Protein AF-A0A8T4DBS6-F1 (afdb_monomer)

pLDDT: mean 82.9, std 17.19, range [38.88, 98.56]

Nearest PDB structures (foldseek):
  3a5z-assembly1_B  TM=2.915E-01  e=6.733E+00  Escherichia coli
  6enu-assembly1_w  TM=1.480E-01  e=1.086E+00  Escherichia coli
  5j3b-assembly2_B  TM=2.077E-01  e=5.189E+00  Acinetobacter baumannii

Solvent-accessible surface area (backbone atoms only — not comparable to full-atom values): 8843 Å² total; per-residue (Å²): 100,42,94,83,48,28,42,74,49,70,45,66,45,56,91,84,80,40,37,25,36,32,36,37,30,24,40,78,85,68,48,77,75,37,67,89,38,76,76,56,84,67,92,38,43,27,38,80,63,45,78,49,61,52,98,83,50,25,36,42,38,36,28,38,31,34,77,84,79,51,84,42,84,46,78,52,73,50,53,93,52,72,72,77,73,87,56,78,65,48,86,40,80,49,66,38,61,91,79,71,54,87,72,36,66,35,39,39,42,28,78,77,37,47,34,92,79,60,78,74,93,74,69,60,67,79,46,74,46,60,56,70,70,96,75,78,82,83,79,82,83,88,132

Secondary structure (DSSP, 8-state):
--TT--EEEEEEE-TTSS-EEEEEEE-TTS-EEEEEEE----SS-EEEEEEEE-TT--EEEEEEE-TTSS-EEEEEEE-SS-S---PPPBP--EEE-SSPPTTPEEEEE-TT-B-SSS--S-PPP-EEEESSS-----PPPP-

Mean predicted aligned error: 14.18 Å

Radius of gyration: 26.61 Å; Cα contacts (8 Å, |Δi|>4): 264; chains: 1; bounding box: 38×33×75 Å

Sequence (143 aa):
MDSTNNVHITWEDYRDGNAEIYYTKLDSNGTTLVDDTRLTTDSADSSYPAIAVDNTNCIHITWEDLRDGNEEIYYKNNCGGAPPENQPPIVDFTYSPLQPILAETVTFNATASYDPDGNITGALAMETVPTQQNQRLHILTFQ

Structure (mmCIF, N/CA/C/O backbone):
data_AF-A0A8T4DBS6-F1
#
_entry.id   AF-A0A8T4DBS6-F1
#
loop_
_atom_site.group_PDB
_atom_site.id
_atom_site.type_symbol
_atom_site.label_atom_id
_atom_site.label_alt_id
_atom_site.label_comp_id
_atom_site.label_asym_id
_atom_site.label_entity_id
_atom_site.label_seq_id
_atom_site.pdbx_PDB_ins_code
_atom_site.Cartn_x
_atom_site.Cartn_y
_atom_site.Cartn_z
_atom_site.occupancy
_atom_site.B_iso_or_equiv
_atom_site.auth_seq_id
_atom_site.auth_comp_id
_atom_site.auth_asym_id
_atom_site.auth_atom_id
_atom_site.pdbx_PDB_model_num
ATOM 1 N N . MET A 1 1 ? -4.124 11.221 6.968 1.00 86.56 1 MET A N 1
ATOM 2 C CA . MET A 1 1 ? -5.422 11.442 6.295 1.00 86.56 1 MET A CA 1
ATOM 3 C C . MET A 1 1 ? -5.156 11.692 4.825 1.00 86.56 1 MET A C 1
ATOM 5 O O . MET A 1 1 ? -4.091 12.223 4.528 1.00 86.56 1 MET A O 1
ATOM 9 N N . ASP A 1 2 ? -6.073 11.297 3.942 1.00 89.75 2 ASP A N 1
ATOM 10 C CA . ASP A 1 2 ? -5.991 11.607 2.505 1.00 89.75 2 ASP A CA 1
ATOM 11 C C . ASP A 1 2 ? -6.534 13.018 2.185 1.00 89.75 2 ASP A C 1
ATOM 13 O O . ASP A 1 2 ? -7.043 13.718 3.065 1.00 89.75 2 ASP A O 1
ATOM 17 N N . SER A 1 3 ? -6.422 13.459 0.927 1.00 90.44 3 SER A N 1
ATOM 18 C CA . SER A 1 3 ? -6.896 14.785 0.474 1.00 90.44 3 SER A CA 1
ATOM 19 C C . SER A 1 3 ? -8.413 14.986 0.576 1.00 90.44 3 SER A C 1
ATOM 21 O O . SER A 1 3 ? -8.890 16.117 0.491 1.00 90.44 3 SER A O 1
ATOM 23 N N . THR A 1 4 ? -9.173 13.911 0.790 1.00 90.12 4 THR A N 1
ATOM 24 C CA . THR A 1 4 ? -10.623 13.937 1.025 1.00 90.12 4 THR A CA 1
ATOM 25 C C . THR A 1 4 ? -10.982 13.849 2.512 1.00 90.12 4 THR A C 1
ATOM 27 O O . THR A 1 4 ? -12.147 13.661 2.847 1.00 90.12 4 THR A O 1
ATOM 30 N N . ASN A 1 5 ? -10.003 14.034 3.407 1.00 92.38 5 ASN A N 1
ATOM 31 C CA . ASN A 1 5 ? -10.137 13.929 4.865 1.00 92.38 5 ASN A CA 1
ATOM 32 C C . ASN A 1 5 ? -10.565 12.545 5.366 1.00 92.38 5 ASN A C 1
ATOM 34 O O . ASN A 1 5 ? -11.121 12.431 6.460 1.00 92.38 5 ASN A O 1
ATOM 38 N N . ASN A 1 6 ? -10.274 11.484 4.614 1.00 94.06 6 ASN A N 1
ATOM 39 C CA . ASN A 1 6 ? -10.465 10.140 5.135 1.00 94.06 6 ASN A CA 1
ATOM 40 C C . ASN A 1 6 ? -9.303 9.758 6.054 1.00 94.06 6 ASN A C 1
ATOM 42 O O . ASN A 1 6 ? -8.132 10.089 5.816 1.00 94.06 6 ASN A O 1
ATOM 46 N N . VAL A 1 7 ? -9.629 9.016 7.103 1.00 96.44 7 VAL A N 1
ATOM 47 C CA . VAL A 1 7 ? -8.680 8.464 8.064 1.00 96.44 7 VAL A CA 1
ATOM 48 C C . VAL A 1 7 ? -8.304 7.057 7.621 1.00 96.44 7 VAL A C 1
ATOM 50 O O . VAL A 1 7 ? -9.161 6.237 7.310 1.00 96.44 7 VAL A O 1
ATOM 53 N N . HIS A 1 8 ? -7.004 6.787 7.589 1.00 96.44 8 HIS A N 1
ATOM 54 C CA . HIS A 1 8 ? -6.440 5.486 7.255 1.00 96.44 8 HIS A CA 1
ATOM 55 C C . HIS A 1 8 ? -5.830 4.926 8.526 1.00 96.44 8 HIS A C 1
ATOM 57 O O . HIS A 1 8 ? -5.038 5.617 9.171 1.00 96.44 8 HIS A O 1
ATOM 63 N N . ILE A 1 9 ? -6.220 3.711 8.888 1.00 97.81 9 ILE A N 1
ATOM 64 C CA . ILE A 1 9 ? -5.794 3.080 10.130 1.00 97.81 9 ILE A CA 1
ATOM 65 C C . ILE A 1 9 ? -5.211 1.726 9.771 1.00 97.81 9 ILE A C 1
ATOM 67 O O . ILE A 1 9 ? -5.810 0.979 9.000 1.00 97.81 9 ILE A O 1
ATOM 71 N N . THR A 1 10 ? -4.046 1.436 10.335 1.00 98.44 10 THR A N 1
ATOM 72 C CA . THR A 1 10 ? -3.404 0.129 10.273 1.00 98.44 10 THR A CA 1
ATOM 73 C C . THR A 1 10 ? -3.121 -0.328 11.696 1.00 98.44 10 THR A C 1
ATOM 75 O O . THR A 1 10 ? -2.787 0.502 12.546 1.00 98.44 10 THR A O 1
ATOM 78 N N . TRP A 1 11 ? -3.289 -1.615 11.973 1.00 98.50 11 TRP A N 1
ATOM 79 C CA . TRP A 1 11 ? -2.998 -2.182 13.288 1.00 98.50 11 TRP A CA 1
ATOM 80 C C . TRP A 1 11 ? -2.536 -3.628 13.173 1.00 98.50 11 TRP A C 1
ATOM 82 O O . TRP A 1 11 ? -2.713 -4.265 12.138 1.00 98.50 11 TRP A O 1
ATOM 92 N N . GLU A 1 12 ? -1.927 -4.105 14.249 1.00 98.00 12 GLU A N 1
ATOM 93 C CA . GLU A 1 12 ? -1.577 -5.503 14.466 1.00 98.00 12 GLU A CA 1
ATOM 94 C C . GLU A 1 12 ? -2.685 -6.168 15.290 1.00 98.00 12 GLU A C 1
ATOM 96 O O . GLU A 1 12 ? -3.170 -5.585 16.267 1.00 98.00 12 GLU A O 1
ATOM 101 N N . ASP A 1 13 ? -3.101 -7.371 14.900 1.00 98.06 13 ASP A N 1
ATOM 102 C CA . ASP A 1 13 ? -4.103 -8.153 15.628 1.00 98.06 13 ASP A CA 1
ATOM 103 C C . ASP A 1 13 ? -3.785 -9.654 15.583 1.00 98.06 13 ASP A C 1
ATOM 105 O O . ASP A 1 13 ? -3.312 -10.163 14.571 1.00 98.06 13 ASP A O 1
ATOM 109 N N . TYR A 1 14 ? -4.097 -10.364 16.670 1.00 97.69 14 TYR A N 1
ATOM 110 C CA . TYR A 1 14 ? -3.829 -11.796 16.867 1.00 97.69 14 TYR A CA 1
ATOM 111 C C . TYR A 1 14 ? -5.070 -12.677 16.663 1.00 97.69 14 TYR A C 1
ATOM 113 O O . TYR A 1 14 ? -5.055 -13.874 16.968 1.00 97.69 14 TYR A O 1
ATOM 121 N N . ARG A 1 15 ? -6.180 -12.101 16.186 1.00 96.56 15 ARG A N 1
ATOM 122 C CA . ARG A 1 15 ? -7.476 -12.793 16.072 1.00 96.56 15 ARG A CA 1
ATOM 123 C C . ARG A 1 15 ? -7.472 -14.050 15.191 1.00 96.56 15 ARG A C 1
ATOM 125 O O . ARG A 1 15 ? -8.360 -14.881 15.359 1.00 96.56 15 ARG A O 1
ATOM 132 N N . ASP A 1 16 ? -6.474 -14.209 14.321 1.00 94.25 16 ASP A N 1
ATOM 133 C CA . ASP A 1 16 ? -6.372 -15.316 13.362 1.00 94.25 16 ASP A CA 1
ATOM 134 C C . ASP A 1 16 ? -5.247 -16.324 13.674 1.00 94.25 16 ASP A C 1
ATOM 136 O O . ASP A 1 16 ? -4.915 -17.165 12.839 1.00 94.25 16 ASP A O 1
ATOM 140 N N . GLY A 1 17 ? -4.698 -16.293 14.893 1.00 95.06 17 GLY A N 1
ATOM 141 C CA . GLY A 1 17 ? -3.756 -17.301 15.401 1.00 95.06 17 GLY A CA 1
ATOM 142 C C . GLY A 1 17 ? -2.287 -16.872 15.435 1.00 95.06 17 GLY A C 1
ATOM 143 O O . GLY A 1 17 ? -1.522 -17.455 16.201 1.00 95.06 17 GLY A O 1
ATOM 144 N N . ASN A 1 18 ? -1.921 -15.839 14.684 1.00 96.88 18 ASN A N 1
ATOM 145 C CA . ASN A 1 18 ? -0.624 -15.156 14.680 1.00 96.88 18 ASN A CA 1
ATOM 146 C C . ASN A 1 18 ? -0.845 -13.640 14.519 1.00 96.88 18 ASN A C 1
ATOM 148 O O . ASN A 1 18 ? -1.968 -13.213 14.222 1.00 96.88 18 ASN A O 1
ATOM 152 N N . ALA A 1 19 ? 0.195 -12.839 14.765 1.00 97.88 19 ALA A N 1
ATOM 153 C CA . ALA A 1 19 ? 0.137 -11.393 14.574 1.00 97.88 19 ALA A CA 1
ATOM 154 C C . ALA A 1 19 ? 0.012 -11.074 13.083 1.00 97.88 19 ALA A C 1
ATOM 156 O O . ALA A 1 19 ? 0.817 -11.538 12.278 1.00 97.88 19 ALA A O 1
ATOM 157 N N . GLU A 1 20 ? -0.993 -10.291 12.708 1.00 98.38 20 GLU A N 1
ATOM 158 C CA . GLU A 1 20 ? -1.237 -9.924 11.316 1.00 98.38 20 GLU A CA 1
ATOM 159 C C . GLU A 1 20 ? -1.574 -8.444 11.192 1.00 98.38 20 GLU A C 1
ATOM 161 O O . GLU A 1 20 ? -2.135 -7.840 12.111 1.00 98.38 20 GLU A O 1
ATOM 166 N N . ILE A 1 21 ? -1.267 -7.859 10.033 1.00 98.44 21 ILE A N 1
ATOM 167 C CA . ILE A 1 21 ? -1.560 -6.458 9.751 1.00 98.44 21 ILE A CA 1
ATOM 168 C C . ILE A 1 21 ? -2.963 -6.330 9.183 1.00 98.44 21 ILE A C 1
ATOM 170 O O . ILE A 1 21 ? -3.319 -6.959 8.185 1.00 98.44 21 ILE A O 1
ATOM 174 N N . TYR A 1 22 ? -3.743 -5.445 9.781 1.00 98.38 22 TYR A N 1
ATOM 175 C CA . TYR A 1 22 ? -5.093 -5.106 9.366 1.00 98.38 22 TYR A CA 1
ATOM 176 C C . TYR A 1 22 ? -5.205 -3.635 8.999 1.00 98.38 22 TYR A C 1
ATOM 178 O O . TYR A 1 22 ? -4.398 -2.802 9.417 1.00 98.38 22 TYR A O 1
ATOM 186 N N . TYR A 1 23 ? -6.233 -3.327 8.214 1.00 98.12 23 TYR A N 1
ATOM 187 C CA . TYR A 1 23 ? -6.514 -2.002 7.695 1.00 98.12 23 TYR A CA 1
ATOM 188 C C . TYR A 1 23 ? -8.010 -1.687 7.693 1.00 98.12 23 TYR A C 1
ATOM 190 O O . TYR A 1 23 ? -8.847 -2.544 7.424 1.00 98.12 23 TYR A O 1
ATOM 198 N N . THR A 1 24 ? -8.333 -0.418 7.940 1.00 97.38 24 THR A N 1
ATOM 199 C CA . THR A 1 24 ? -9.661 0.163 7.730 1.00 97.38 24 THR A CA 1
ATOM 200 C C . THR A 1 24 ? -9.515 1.600 7.241 1.00 97.38 24 THR A C 1
ATOM 202 O O . THR A 1 24 ? -8.491 2.267 7.448 1.00 97.38 24 THR A O 1
ATOM 205 N N . LYS A 1 25 ? -10.567 2.088 6.589 1.00 96.19 25 LYS A N 1
ATOM 206 C CA . LYS A 1 25 ? -10.686 3.472 6.146 1.00 96.19 25 LYS A CA 1
ATOM 207 C C . LYS A 1 25 ? -11.965 4.054 6.708 1.00 96.19 25 LYS A C 1
ATOM 209 O O . LYS A 1 25 ? -13.019 3.447 6.541 1.00 96.19 25 LYS A O 1
ATOM 214 N N . LEU A 1 26 ? -11.880 5.234 7.306 1.00 97.00 26 LEU A N 1
ATOM 215 C CA . LEU A 1 26 ? -13.034 5.984 7.795 1.00 97.00 26 LEU A CA 1
ATOM 216 C C . LEU A 1 26 ? -13.149 7.316 7.052 1.00 97.00 26 LEU A C 1
ATOM 218 O O . LEU A 1 26 ? -12.134 7.879 6.642 1.00 97.00 26 LEU A O 1
ATOM 222 N N . ASP A 1 27 ? -14.360 7.840 6.903 1.00 94.19 27 ASP A N 1
ATOM 223 C CA . ASP A 1 27 ? -14.571 9.224 6.476 1.00 94.19 27 ASP A CA 1
ATOM 224 C C . ASP A 1 27 ? -14.269 10.218 7.616 1.00 94.19 27 ASP A C 1
ATOM 226 O O . ASP A 1 27 ? -13.945 9.841 8.748 1.00 94.19 27 ASP A O 1
ATOM 230 N N . SER A 1 28 ? -14.411 11.515 7.339 1.00 94.56 28 SER A N 1
ATOM 231 C CA . SER A 1 28 ? -14.189 12.576 8.330 1.00 94.56 28 SER A CA 1
ATOM 232 C C . SER A 1 28 ? -15.170 12.564 9.512 1.00 94.56 28 SER A C 1
ATOM 234 O O . SER A 1 28 ? -14.927 13.240 10.509 1.00 94.56 28 SER A O 1
ATOM 236 N N . ASN A 1 29 ? -16.287 11.843 9.402 1.00 96.19 29 ASN A N 1
ATOM 237 C CA . ASN A 1 29 ? -17.289 11.683 10.457 1.00 96.19 29 ASN A CA 1
ATOM 238 C C . ASN A 1 29 ? -17.087 10.386 11.259 1.00 96.19 29 ASN A C 1
ATOM 240 O O . ASN A 1 29 ? -17.851 10.124 12.188 1.00 96.19 29 ASN A O 1
ATOM 244 N N . GLY A 1 30 ? -16.076 9.580 10.918 1.00 93.44 30 GLY A N 1
ATOM 245 C CA . GLY A 1 30 ? -15.836 8.272 11.521 1.00 93.44 30 GLY A CA 1
ATOM 246 C C . GLY A 1 30 ? -16.687 7.145 10.930 1.00 93.44 30 GLY A C 1
ATOM 247 O O . GLY A 1 30 ? -16.715 6.057 11.499 1.00 93.44 30 GLY A O 1
ATOM 248 N N . THR A 1 31 ? -17.376 7.371 9.809 1.00 96.06 31 THR A N 1
ATOM 249 C CA . THR A 1 31 ? -18.104 6.320 9.086 1.00 96.06 31 THR A CA 1
ATOM 250 C C . THR A 1 31 ? -17.116 5.396 8.394 1.00 96.06 31 THR A C 1
ATOM 252 O O . THR A 1 31 ? -16.233 5.864 7.676 1.00 96.06 31 THR A O 1
ATOM 255 N N . THR A 1 32 ? -17.287 4.086 8.544 1.00 95.06 32 THR A N 1
ATOM 256 C CA . THR A 1 32 ? -16.469 3.094 7.840 1.00 95.06 32 THR A CA 1
ATOM 257 C C . THR A 1 32 ? -16.688 3.156 6.326 1.00 95.06 32 THR A C 1
ATOM 259 O O . THR A 1 32 ? -17.810 3.028 5.845 1.00 95.06 32 THR A O 1
ATOM 262 N N . LEU A 1 33 ? -15.598 3.353 5.582 1.00 91.88 33 LEU A N 1
ATOM 263 C CA . LEU A 1 33 ? -15.525 3.343 4.116 1.00 91.88 33 LEU A CA 1
ATOM 264 C C . LEU A 1 33 ? -14.892 2.060 3.570 1.00 91.88 33 LEU A C 1
ATOM 266 O O . LEU A 1 33 ? -15.221 1.629 2.468 1.00 91.88 33 LEU A O 1
ATOM 270 N N . VAL A 1 34 ? -13.954 1.484 4.320 1.00 92.94 34 VAL A N 1
ATOM 271 C CA . VAL A 1 34 ? -13.368 0.166 4.057 1.00 92.94 34 VAL A CA 1
ATOM 272 C C . VAL A 1 34 ? -13.480 -0.615 5.347 1.00 92.94 34 VAL A C 1
ATOM 274 O O . VAL A 1 34 ? -12.941 -0.178 6.365 1.00 92.94 34 VAL A O 1
ATOM 277 N N . ASP A 1 35 ? -14.189 -1.737 5.297 1.00 94.94 35 ASP A N 1
ATOM 278 C CA . ASP A 1 35 ? -14.327 -2.628 6.441 1.00 94.94 35 ASP A CA 1
ATOM 279 C C . ASP A 1 35 ? -12.965 -3.132 6.921 1.00 94.94 35 ASP A C 1
ATOM 281 O O . ASP A 1 35 ? -11.956 -3.064 6.216 1.00 94.94 35 ASP A O 1
ATOM 285 N N . ASP A 1 36 ? -12.954 -3.641 8.146 1.00 95.81 36 ASP A N 1
ATOM 286 C CA . ASP A 1 36 ? -11.819 -4.351 8.718 1.00 95.81 36 ASP A CA 1
ATOM 287 C C . ASP A 1 36 ? -11.289 -5.406 7.728 1.00 95.81 36 ASP A C 1
ATOM 289 O O . ASP A 1 36 ? -11.974 -6.376 7.394 1.00 95.81 36 ASP A O 1
ATOM 293 N N . THR A 1 37 ? -10.089 -5.155 7.201 1.00 95.69 37 THR A N 1
ATOM 294 C CA . THR A 1 37 ? -9.474 -5.942 6.135 1.00 95.69 37 THR A CA 1
ATOM 295 C C . THR A 1 37 ? -8.091 -6.401 6.566 1.00 95.69 37 THR A C 1
ATOM 297 O O . THR A 1 37 ? -7.196 -5.583 6.782 1.00 95.69 37 THR A O 1
ATOM 300 N N . ARG A 1 38 ? -7.884 -7.718 6.614 1.00 96.62 38 ARG A N 1
ATOM 301 C CA . ARG A 1 38 ? -6.565 -8.329 6.814 1.00 96.62 38 ARG A CA 1
ATOM 302 C C . ARG A 1 38 ? -5.679 -8.109 5.579 1.00 96.62 38 ARG A C 1
ATOM 304 O O . ARG A 1 38 ? -6.092 -8.399 4.455 1.00 96.62 38 ARG A O 1
ATOM 311 N N . LEU A 1 39 ? -4.469 -7.581 5.766 1.00 96.31 39 LEU A N 1
ATOM 312 C CA . LEU A 1 39 ? -3.520 -7.256 4.693 1.00 96.31 39 LEU A CA 1
ATOM 313 C C . LEU A 1 39 ? -2.462 -8.335 4.441 1.00 96.31 39 LEU A C 1
ATOM 315 O O . LEU A 1 39 ? -1.974 -8.414 3.306 1.00 96.31 39 LEU A O 1
ATOM 319 N N . THR A 1 40 ? -2.126 -9.115 5.466 1.00 96.69 40 THR A N 1
ATOM 320 C CA . THR A 1 40 ? -1.087 -10.158 5.489 1.00 96.69 40 THR A CA 1
ATOM 321 C C . THR A 1 40 ? -1.701 -11.497 5.911 1.00 96.69 40 THR A C 1
ATOM 323 O O . THR A 1 40 ? -2.704 -11.517 6.616 1.00 96.69 40 THR A O 1
ATOM 326 N N . THR A 1 41 ? -1.188 -12.623 5.414 1.00 95.81 41 THR A N 1
ATOM 327 C CA . THR A 1 41 ? -1.774 -13.959 5.664 1.00 95.81 41 THR A CA 1
ATOM 328 C C . THR A 1 41 ? -0.710 -15.047 5.808 1.00 95.81 41 THR A C 1
ATOM 330 O O . THR A 1 41 ? -0.947 -16.192 5.414 1.00 95.81 41 THR A O 1
ATOM 333 N N . ASP A 1 42 ? 0.494 -14.676 6.239 1.00 95.50 42 ASP A N 1
ATOM 334 C CA . ASP A 1 42 ? 1.575 -15.649 6.394 1.00 95.50 42 ASP A CA 1
ATOM 335 C C . ASP A 1 42 ? 1.370 -16.475 7.677 1.00 95.50 42 ASP A C 1
ATOM 337 O O . ASP A 1 42 ? 0.542 -16.154 8.519 1.00 95.50 42 ASP A O 1
ATOM 341 N N . SER A 1 43 ? 2.088 -17.583 7.822 1.00 95.06 43 SER A N 1
ATOM 342 C CA . SER A 1 43 ? 2.120 -18.328 9.085 1.00 95.06 43 SER A CA 1
ATOM 343 C C . SER A 1 43 ? 3.016 -17.682 10.148 1.00 95.06 43 SER A C 1
ATOM 345 O O . SER A 1 43 ? 2.868 -17.996 11.329 1.00 95.06 43 SER A O 1
ATOM 347 N N . ALA A 1 44 ? 3.962 -16.835 9.735 1.00 95.94 44 ALA A N 1
ATOM 348 C CA . ALA A 1 44 ? 4.810 -16.049 10.621 1.00 95.94 44 ALA A CA 1
ATOM 349 C C . ALA A 1 44 ? 4.128 -14.742 11.055 1.00 95.94 44 ALA A C 1
ATOM 351 O O . ALA A 1 44 ? 3.189 -14.270 10.417 1.00 95.94 44 ALA A O 1
ATOM 352 N N . ASP A 1 45 ? 4.609 -14.152 12.148 1.00 97.44 45 ASP A N 1
ATOM 353 C CA . ASP A 1 45 ? 4.084 -12.886 12.658 1.00 97.44 45 ASP A CA 1
ATOM 354 C C . ASP A 1 45 ? 4.424 -11.716 11.716 1.00 97.44 45 ASP A C 1
ATOM 356 O O . ASP A 1 45 ? 5.548 -11.595 11.224 1.00 97.44 45 ASP A O 1
ATOM 360 N N . SER A 1 46 ? 3.436 -10.846 11.500 1.00 98.31 46 SER A N 1
ATOM 361 C CA . SER A 1 46 ? 3.568 -9.526 10.883 1.00 98.31 46 SER A CA 1
ATOM 362 C C . SER A 1 46 ? 3.204 -8.455 11.918 1.00 98.31 46 SER A C 1
ATOM 364 O O . SER A 1 46 ? 2.084 -8.449 12.432 1.00 98.31 46 SER A O 1
ATOM 366 N N . SER A 1 47 ? 4.127 -7.547 12.229 1.00 97.81 47 SER A N 1
ATOM 367 C CA . SER A 1 47 ? 4.041 -6.639 13.379 1.00 97.81 47 SER A CA 1
ATOM 368 C C . SER A 1 47 ? 4.513 -5.214 13.069 1.00 97.81 47 SER A C 1
ATOM 370 O O . SER A 1 47 ? 5.027 -4.910 11.991 1.00 97.81 47 SER A O 1
ATOM 372 N N . TYR A 1 48 ? 4.282 -4.300 14.015 1.00 98.12 48 TYR A N 1
ATOM 373 C CA . TYR A 1 48 ? 4.754 -2.904 13.962 1.00 98.12 48 TYR A CA 1
ATOM 374 C C . TYR A 1 48 ? 4.435 -2.151 12.653 1.00 98.12 48 TYR A C 1
ATOM 376 O O . TYR A 1 48 ? 5.329 -1.579 12.018 1.00 98.12 48 TYR A O 1
ATOM 384 N N . PRO A 1 49 ? 3.160 -2.094 12.226 1.00 98.44 49 PRO A N 1
ATOM 385 C CA . PRO A 1 49 ? 2.828 -1.425 10.984 1.00 98.44 49 PRO A CA 1
ATOM 386 C C . PRO A 1 49 ? 3.019 0.094 11.091 1.00 98.44 49 PRO A C 1
ATOM 388 O O . PRO A 1 49 ? 2.628 0.735 12.070 1.00 98.44 49 PRO A O 1
ATOM 391 N N . ALA A 1 50 ? 3.541 0.690 10.026 1.00 98.38 50 ALA A N 1
ATOM 392 C CA . ALA A 1 50 ? 3.584 2.128 9.809 1.00 98.38 50 ALA A CA 1
ATOM 393 C C . ALA A 1 50 ? 2.863 2.478 8.506 1.00 98.38 50 ALA A C 1
ATOM 395 O O . ALA A 1 50 ? 2.880 1.714 7.543 1.00 98.38 50 ALA A O 1
ATOM 396 N N . ILE A 1 51 ? 2.221 3.646 8.474 1.00 97.62 51 ILE A N 1
ATOM 397 C CA . ILE A 1 51 ? 1.424 4.098 7.333 1.00 97.62 51 ILE A CA 1
ATOM 398 C C . ILE A 1 51 ? 1.732 5.551 6.977 1.00 97.62 51 ILE A C 1
ATOM 400 O O . ILE A 1 51 ? 1.820 6.418 7.848 1.00 97.62 51 ILE A O 1
ATOM 404 N N . ALA A 1 52 ? 1.838 5.825 5.681 1.00 96.62 52 ALA A N 1
A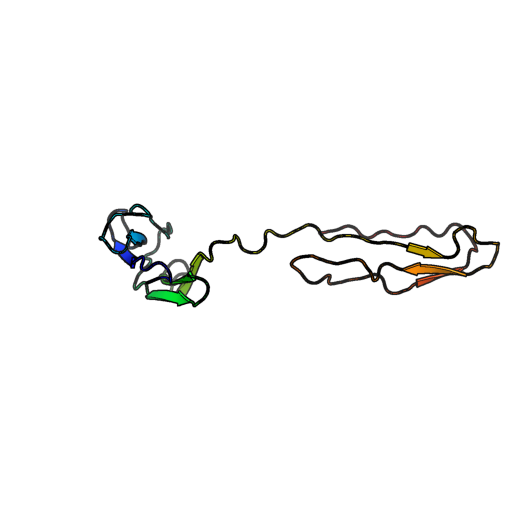TOM 405 C CA . ALA A 1 52 ? 1.923 7.164 5.118 1.00 96.62 52 ALA A CA 1
ATOM 406 C C . ALA A 1 52 ? 0.949 7.305 3.941 1.00 96.62 52 ALA A C 1
ATOM 408 O O . ALA A 1 52 ? 0.625 6.333 3.263 1.00 96.62 52 ALA A O 1
ATOM 409 N N . VAL 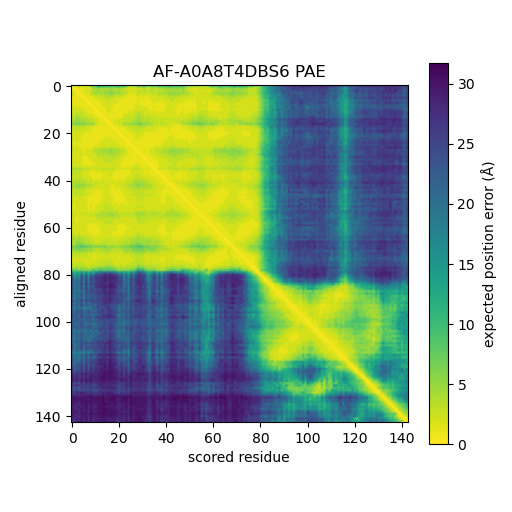A 1 53 ? 0.473 8.528 3.708 1.00 94.69 53 VAL A N 1
ATOM 410 C CA . VAL A 1 53 ? -0.328 8.874 2.529 1.00 94.69 53 VAL A CA 1
ATOM 411 C C . VAL A 1 53 ? 0.400 9.991 1.795 1.00 94.69 53 VAL A C 1
ATOM 413 O O . VAL A 1 53 ? 0.729 11.005 2.415 1.00 94.69 53 VAL A O 1
ATOM 416 N N . ASP A 1 54 ? 0.693 9.793 0.512 1.00 92.06 54 ASP A N 1
ATOM 417 C CA . ASP A 1 54 ? 1.373 10.796 -0.308 1.00 92.06 54 ASP A CA 1
ATOM 418 C C . ASP A 1 54 ? 0.396 11.850 -0.874 1.00 92.06 54 ASP A C 1
ATOM 420 O O . ASP A 1 54 ? -0.812 11.836 -0.622 1.00 92.06 54 ASP A O 1
ATOM 424 N N . ASN A 1 55 ? 0.918 12.800 -1.651 1.00 89.06 55 ASN A N 1
ATOM 425 C CA . ASN A 1 55 ? 0.115 13.874 -2.242 1.00 89.06 55 ASN A CA 1
ATOM 426 C C . ASN A 1 55 ? -0.797 13.420 -3.400 1.00 89.06 55 ASN A C 1
ATOM 428 O O . ASN A 1 55 ? -1.632 14.207 -3.846 1.00 89.06 55 ASN A O 1
ATOM 432 N N . THR A 1 56 ? -0.658 12.180 -3.874 1.00 87.06 56 THR A N 1
ATOM 433 C CA . THR A 1 56 ? -1.521 11.556 -4.887 1.00 87.06 56 THR A CA 1
ATOM 434 C C . THR A 1 56 ? -2.640 10.716 -4.268 1.00 87.06 56 THR A C 1
ATOM 436 O O . THR A 1 56 ? -3.440 10.128 -4.992 1.00 87.06 56 THR A O 1
ATOM 439 N N . ASN A 1 57 ? -2.749 10.710 -2.932 1.00 88.94 57 ASN A N 1
ATOM 440 C CA . ASN A 1 57 ? -3.572 9.789 -2.142 1.00 88.94 57 ASN A CA 1
ATOM 441 C C . ASN A 1 57 ? -3.117 8.328 -2.220 1.00 88.94 57 ASN A C 1
ATOM 443 O O . ASN A 1 57 ? -3.905 7.435 -1.894 1.00 88.94 57 ASN A O 1
ATOM 447 N N . CYS A 1 58 ? -1.867 8.066 -2.610 1.00 90.12 58 CYS A N 1
ATOM 448 C CA . CYS A 1 58 ? -1.324 6.730 -2.486 1.00 90.12 58 CYS A CA 1
ATOM 449 C C . CYS A 1 58 ? -1.050 6.399 -1.023 1.00 90.12 58 CYS A C 1
ATOM 451 O O . CYS A 1 58 ? -0.429 7.167 -0.287 1.00 90.12 58 CYS A O 1
ATOM 453 N N . ILE A 1 59 ? -1.538 5.234 -0.605 1.00 94.19 59 ILE A N 1
ATOM 454 C CA . ILE A 1 59 ? -1.303 4.680 0.721 1.00 94.19 59 ILE A CA 1
ATOM 455 C C . ILE A 1 59 ? -0.027 3.848 0.661 1.00 94.19 59 ILE A C 1
ATOM 457 O O . ILE A 1 59 ? 0.081 2.971 -0.189 1.00 94.19 59 ILE A O 1
ATOM 461 N N . HIS A 1 60 ? 0.889 4.079 1.591 1.00 96.06 60 HIS A N 1
ATOM 462 C CA . HIS A 1 60 ? 2.115 3.316 1.792 1.00 96.06 60 HIS A CA 1
ATOM 463 C C . HIS A 1 60 ? 2.057 2.680 3.175 1.00 96.06 60 HIS A C 1
ATOM 465 O O . HIS A 1 60 ? 1.914 3.403 4.160 1.00 96.06 60 HIS A O 1
ATOM 471 N N . ILE A 1 61 ? 2.151 1.356 3.255 1.00 98.00 61 ILE A N 1
ATOM 472 C CA . ILE A 1 61 ? 2.150 0.607 4.513 1.00 98.00 61 ILE A CA 1
ATOM 473 C C . ILE A 1 61 ? 3.425 -0.223 4.563 1.00 98.00 61 ILE A C 1
ATOM 475 O O . ILE A 1 61 ? 3.726 -0.939 3.609 1.00 98.00 61 ILE A O 1
ATOM 479 N N . THR A 1 62 ? 4.158 -0.124 5.664 1.00 98.50 62 THR A N 1
ATOM 480 C CA . THR A 1 62 ? 5.314 -0.975 5.970 1.00 98.50 62 THR A CA 1
ATOM 481 C C . THR A 1 62 ? 5.075 -1.720 7.269 1.00 98.50 62 THR A C 1
ATOM 483 O O . THR A 1 62 ? 4.389 -1.189 8.136 1.00 98.50 62 THR A O 1
ATOM 486 N N . TRP A 1 63 ? 5.647 -2.906 7.424 1.00 98.56 63 TRP A N 1
ATOM 487 C CA . TRP A 1 63 ? 5.580 -3.692 8.660 1.00 98.56 63 TRP A CA 1
ATOM 488 C C . TRP A 1 63 ? 6.834 -4.556 8.810 1.00 98.56 63 TRP A C 1
ATOM 490 O O . TRP A 1 63 ? 7.565 -4.745 7.837 1.00 98.56 63 TRP A O 1
ATOM 500 N N . GLU A 1 64 ? 7.084 -5.045 10.019 1.00 98.38 64 GLU A N 1
ATOM 501 C CA . GLU A 1 64 ? 8.083 -6.078 10.301 1.00 98.38 64 GLU A CA 1
ATOM 502 C C . GLU A 1 64 ? 7.455 -7.458 10.098 1.00 98.38 64 GLU A C 1
ATOM 504 O O . GLU A 1 64 ? 6.305 -7.679 10.470 1.00 98.38 64 GLU A O 1
ATOM 509 N N . ASP A 1 65 ? 8.181 -8.381 9.480 1.00 98.00 65 ASP A N 1
ATOM 510 C CA . ASP A 1 65 ? 7.675 -9.706 9.128 1.00 98.00 65 ASP A CA 1
ATOM 511 C C . ASP A 1 65 ? 8.745 -10.768 9.365 1.00 98.00 65 ASP A C 1
ATOM 513 O O . ASP A 1 65 ? 9.914 -10.542 9.053 1.00 98.00 65 ASP A O 1
ATOM 517 N N . LEU A 1 66 ? 8.336 -11.919 9.903 1.00 95.69 66 LEU A N 1
ATOM 518 C CA . LEU A 1 66 ? 9.236 -13.019 10.263 1.00 95.69 66 LEU A CA 1
ATOM 519 C C . LEU A 1 66 ? 9.249 -14.186 9.264 1.00 95.69 66 LEU A C 1
ATOM 521 O O . LEU A 1 66 ? 9.857 -15.227 9.543 1.00 95.69 66 LEU A O 1
ATOM 525 N N . ARG A 1 67 ? 8.559 -14.059 8.121 1.00 95.50 67 ARG A N 1
ATOM 526 C CA . ARG A 1 67 ? 8.330 -15.180 7.189 1.00 95.50 67 ARG A CA 1
ATOM 527 C C . ARG A 1 67 ? 9.592 -15.801 6.594 1.00 95.50 67 ARG A C 1
ATOM 529 O O . ARG A 1 67 ? 9.565 -16.971 6.218 1.00 95.50 67 ARG A O 1
ATOM 536 N N . ASP A 1 68 ? 10.697 -15.058 6.555 1.00 93.88 68 ASP A N 1
ATOM 537 C CA . ASP A 1 68 ? 11.966 -15.523 5.982 1.00 93.88 68 ASP A CA 1
ATOM 538 C C . ASP A 1 68 ? 12.938 -16.098 7.030 1.00 93.88 68 ASP A C 1
ATOM 540 O O . ASP A 1 68 ? 14.038 -16.544 6.693 1.00 93.88 68 ASP A O 1
ATOM 544 N N . GLY A 1 69 ? 12.520 -16.175 8.300 1.00 92.12 69 GLY A N 1
ATOM 545 C CA . GLY A 1 69 ? 13.312 -16.741 9.398 1.00 92.12 69 GLY A CA 1
ATOM 546 C C . GLY A 1 69 ? 14.099 -15.716 10.220 1.00 92.12 69 GLY A C 1
ATOM 547 O O . GLY A 1 69 ? 14.779 -16.097 11.177 1.00 92.12 69 GLY A O 1
ATOM 548 N N . ASN A 1 70 ? 13.978 -14.432 9.896 1.00 94.00 70 ASN A N 1
ATOM 549 C CA . ASN A 1 70 ? 14.389 -13.296 10.715 1.00 94.00 70 ASN A CA 1
ATOM 550 C C . ASN A 1 70 ? 13.416 -12.127 10.492 1.00 94.00 70 ASN A C 1
ATOM 552 O O . ASN A 1 70 ? 12.476 -12.268 9.727 1.00 94.00 70 ASN A O 1
ATOM 556 N N . GLU A 1 71 ? 13.576 -11.025 11.229 1.00 94.94 71 GLU A N 1
ATOM 557 C CA . GLU A 1 71 ? 12.731 -9.835 11.060 1.00 94.94 71 GLU A CA 1
ATOM 558 C C . GLU A 1 71 ? 13.215 -9.017 9.853 1.00 94.94 71 GLU A C 1
ATOM 560 O O . GLU A 1 71 ? 14.349 -8.522 9.838 1.00 94.94 71 GLU A O 1
ATOM 565 N N . GLU A 1 72 ? 12.348 -8.853 8.855 1.00 97.38 72 GLU A N 1
ATOM 566 C CA . GLU A 1 72 ? 12.542 -7.967 7.707 1.00 97.38 72 GLU A CA 1
ATOM 567 C C . GLU A 1 72 ? 11.431 -6.924 7.590 1.00 97.38 72 GLU A C 1
ATOM 569 O O . GLU A 1 72 ? 10.314 -7.110 8.062 1.00 97.38 72 GLU A O 1
ATOM 574 N N . ILE A 1 73 ? 11.725 -5.823 6.891 1.00 97.56 73 ILE A N 1
ATOM 575 C CA . ILE A 1 73 ? 10.720 -4.813 6.557 1.00 97.56 73 ILE A CA 1
ATOM 576 C C . ILE A 1 73 ? 10.030 -5.170 5.247 1.00 97.56 73 ILE A C 1
ATOM 578 O O . ILE A 1 73 ? 10.655 -5.216 4.185 1.00 97.56 73 ILE A O 1
ATOM 582 N N . TYR A 1 74 ? 8.717 -5.320 5.326 1.00 97.56 74 TYR A N 1
ATOM 583 C CA . TYR A 1 74 ? 7.824 -5.538 4.202 1.00 97.56 74 TYR A CA 1
ATOM 584 C C . TYR A 1 74 ? 7.016 -4.284 3.880 1.00 97.56 74 TYR A C 1
ATOM 586 O O . TYR A 1 74 ? 6.925 -3.348 4.675 1.00 97.56 74 TYR A O 1
ATOM 594 N N . TYR A 1 75 ? 6.454 -4.243 2.671 1.00 95.75 75 TYR A N 1
ATOM 595 C CA . TYR A 1 75 ? 5.790 -3.063 2.133 1.00 95.75 75 TYR A CA 1
ATOM 596 C C . TYR A 1 75 ? 4.612 -3.416 1.219 1.00 95.75 75 TYR A C 1
ATOM 598 O O . TYR A 1 75 ? 4.683 -4.339 0.407 1.00 95.75 75 TYR A O 1
ATOM 606 N N . LYS A 1 76 ? 3.540 -2.624 1.308 1.00 93.38 76 LYS A N 1
ATOM 607 C CA . LYS A 1 76 ? 2.365 -2.667 0.430 1.00 93.38 76 LYS A CA 1
ATOM 608 C C . LYS A 1 76 ? 1.877 -1.256 0.172 1.00 93.38 76 LYS A C 1
ATOM 610 O O . LYS A 1 76 ? 1.918 -0.403 1.057 1.00 93.38 76 LYS A O 1
ATOM 615 N N . ASN A 1 77 ? 1.362 -1.016 -1.025 1.00 91.88 77 ASN A N 1
ATOM 616 C CA . ASN A 1 77 ? 0.720 0.243 -1.349 1.00 91.88 77 ASN A CA 1
ATOM 617 C C . ASN A 1 77 ? -0.656 0.062 -1.973 1.00 91.88 77 ASN A C 1
ATOM 619 O O . ASN A 1 77 ? -1.044 -1.020 -2.410 1.00 91.88 77 ASN A O 1
ATOM 623 N N . ASN A 1 78 ? -1.399 1.160 -1.989 1.00 85.62 78 ASN A N 1
ATOM 624 C CA . ASN A 1 78 ? -2.643 1.271 -2.723 1.00 85.62 78 ASN A CA 1
ATOM 625 C C . ASN A 1 78 ? -2.747 2.691 -3.282 1.00 85.62 78 ASN A C 1
ATOM 627 O O . ASN A 1 78 ? -3.097 3.622 -2.556 1.00 85.62 78 ASN A O 1
ATOM 631 N N . CYS A 1 79 ? -2.401 2.847 -4.560 1.00 82.38 79 CYS A N 1
ATOM 632 C CA . CYS A 1 79 ? -2.328 4.146 -5.228 1.00 82.38 79 CYS A CA 1
ATOM 633 C C . CYS A 1 79 ? -3.564 4.486 -6.080 1.00 82.38 79 CYS A C 1
ATOM 635 O O . CYS A 1 79 ? -3.479 5.350 -6.946 1.00 82.38 79 CYS A O 1
ATOM 637 N N . GLY A 1 80 ? -4.713 3.821 -5.897 1.00 62.41 80 GLY A N 1
ATOM 638 C CA . GLY A 1 80 ? -5.941 4.133 -6.654 1.00 62.41 80 GLY A CA 1
ATOM 639 C C . GLY A 1 80 ? -5.882 3.843 -8.165 1.00 62.41 80 GLY A C 1
ATOM 640 O O . GLY A 1 80 ? -6.900 3.928 -8.844 1.00 62.41 80 GLY A O 1
ATOM 641 N N . GLY A 1 81 ? -4.725 3.442 -8.682 1.00 47.72 81 GLY A N 1
ATOM 642 C CA . GLY A 1 81 ? -4.562 2.668 -9.899 1.00 47.72 81 GLY A CA 1
ATOM 643 C C . GLY A 1 81 ? -3.879 1.364 -9.522 1.00 47.72 81 GLY A C 1
ATOM 644 O O . GLY A 1 81 ? -3.037 1.340 -8.618 1.00 47.72 81 GLY A O 1
ATOM 645 N N . ALA A 1 82 ? -4.223 0.281 -10.214 1.00 44.28 82 ALA A N 1
ATOM 646 C CA . ALA A 1 82 ? -3.297 -0.835 -10.322 1.00 44.28 82 ALA A CA 1
ATOM 647 C C . ALA A 1 82 ? -1.887 -0.278 -10.649 1.00 44.28 82 ALA A C 1
ATOM 649 O O . ALA A 1 82 ? -1.803 0.790 -11.276 1.00 44.28 82 ALA A O 1
ATOM 650 N N . PRO A 1 83 ? -0.777 -0.957 -10.283 1.00 51.72 83 PRO A N 1
ATOM 651 C CA . PRO A 1 83 ? 0.462 -0.747 -11.047 1.00 51.72 83 PRO A CA 1
ATOM 652 C C . PRO A 1 83 ? 0.069 -0.733 -12.532 1.00 51.72 83 PRO A C 1
ATOM 654 O O . PRO A 1 83 ? -0.834 -1.516 -12.848 1.00 51.72 83 PRO A O 1
ATOM 657 N N . PRO A 1 84 ? 0.597 0.178 -13.384 1.00 56.19 84 PRO A N 1
ATOM 658 C CA . PRO A 1 84 ? 0.144 0.271 -14.774 1.00 56.19 84 PRO A CA 1
ATOM 659 C C . PRO A 1 84 ? 0.024 -1.155 -15.302 1.00 56.19 84 PRO A C 1
ATOM 661 O O . PRO A 1 84 ? 0.987 -1.915 -15.192 1.00 56.19 84 PRO A O 1
ATOM 664 N N . GLU A 1 85 ? -1.208 -1.580 -15.616 1.00 57.44 85 GLU A N 1
ATOM 665 C CA . GLU A 1 85 ? -1.439 -2.971 -15.995 1.00 57.44 85 GLU A CA 1
ATOM 666 C C . GLU A 1 85 ? -0.534 -3.211 -17.181 1.00 57.44 85 GLU A C 1
ATOM 668 O O . GLU A 1 85 ? -0.769 -2.559 -18.192 1.00 57.44 85 GLU A O 1
ATOM 673 N N . ASN A 1 86 ? 0.447 -4.105 -17.025 1.00 63.56 86 ASN A N 1
ATOM 674 C CA . ASN A 1 86 ? 1.425 -4.416 -18.056 1.00 63.56 86 ASN A CA 1
ATOM 675 C C . ASN A 1 86 ? 0.723 -4.552 -19.414 1.00 63.56 86 ASN A C 1
ATOM 677 O O . ASN A 1 86 ? 0.042 -5.553 -19.673 1.00 63.56 86 ASN A O 1
ATOM 681 N N . GLN A 1 87 ? 0.861 -3.537 -20.257 1.00 71.88 87 GLN A N 1
ATOM 682 C CA . GLN A 1 87 ? 0.246 -3.473 -21.563 1.00 71.88 87 GLN A CA 1
ATOM 683 C C . GLN A 1 87 ? 1.142 -4.231 -22.534 1.00 71.88 87 GLN A C 1
ATOM 685 O O . GLN A 1 87 ? 2.367 -4.163 -22.449 1.00 71.88 87 GLN A O 1
ATOM 690 N N . PRO A 1 88 ? 0.569 -4.996 -23.476 1.00 75.19 88 PRO A N 1
ATOM 691 C CA . PRO A 1 88 ? 1.390 -5.597 -24.509 1.00 75.19 88 PRO A CA 1
ATOM 692 C C . PRO A 1 88 ? 2.092 -4.481 -25.306 1.00 75.19 88 PRO A C 1
ATOM 694 O O . PRO A 1 88 ? 1.449 -3.478 -25.638 1.00 75.19 88 PRO A O 1
ATOM 697 N N . PRO A 1 89 ? 3.376 -4.650 -25.665 1.00 81.25 89 PRO A N 1
ATOM 698 C CA . PRO A 1 89 ? 4.088 -3.670 -26.469 1.00 81.25 89 PRO A CA 1
ATOM 699 C C . PRO A 1 89 ? 3.409 -3.496 -27.830 1.00 81.25 89 PRO A C 1
ATOM 701 O O . PRO A 1 89 ? 2.912 -4.452 -28.437 1.00 81.25 89 PRO A O 1
ATOM 704 N N . ILE A 1 90 ? 3.419 -2.265 -28.333 1.00 82.94 90 ILE A N 1
ATOM 705 C CA . ILE A 1 90 ? 2.872 -1.925 -29.643 1.00 82.94 90 ILE A CA 1
ATOM 706 C C . ILE A 1 90 ? 3.998 -1.997 -30.668 1.00 82.94 90 ILE A C 1
ATOM 708 O O . ILE A 1 90 ? 4.998 -1.282 -30.586 1.00 82.94 90 ILE A O 1
ATOM 712 N N . VAL A 1 91 ? 3.812 -2.867 -31.660 1.00 82.56 91 VAL A N 1
ATOM 713 C CA . VAL A 1 91 ? 4.729 -3.014 -32.792 1.00 82.56 91 VAL A CA 1
ATOM 714 C C . VAL A 1 91 ? 4.276 -2.111 -33.933 1.00 82.56 91 VAL A C 1
ATOM 716 O O . VAL A 1 91 ? 3.160 -2.256 -34.434 1.00 82.56 91 VAL A O 1
ATOM 719 N N . ASP A 1 92 ? 5.171 -1.233 -34.381 1.00 84.38 92 ASP A N 1
ATOM 720 C CA . ASP A 1 92 ? 5.014 -0.445 -35.605 1.00 84.38 92 ASP A CA 1
ATOM 721 C C . ASP A 1 92 ? 6.188 -0.738 -36.543 1.00 84.38 92 ASP A C 1
ATOM 723 O O . ASP A 1 92 ? 7.353 -0.591 -36.164 1.00 84.38 92 ASP A O 1
ATOM 727 N N . PHE A 1 93 ? 5.877 -1.198 -37.754 1.00 83.94 93 PHE A N 1
ATOM 728 C CA . PHE A 1 93 ? 6.854 -1.644 -38.739 1.00 83.94 93 PHE A CA 1
ATOM 729 C C . PHE A 1 93 ? 6.548 -1.059 -40.112 1.00 83.94 93 PHE A C 1
ATOM 731 O O . PHE A 1 93 ? 5.480 -1.273 -40.689 1.00 83.94 93 PHE A O 1
ATOM 738 N N . THR A 1 94 ? 7.545 -0.389 -40.679 1.00 85.00 94 THR A N 1
ATOM 739 C CA . THR A 1 94 ? 7.492 0.173 -42.027 1.00 85.00 94 THR A CA 1
ATOM 740 C C . THR A 1 94 ? 8.676 -0.311 -42.856 1.00 85.00 94 THR A C 1
ATOM 742 O O . THR A 1 94 ? 9.722 -0.694 -42.329 1.00 85.00 94 THR A O 1
ATOM 745 N N . TYR A 1 95 ? 8.517 -0.302 -44.177 1.00 85.44 95 TYR A N 1
ATOM 746 C CA . TYR A 1 95 ? 9.592 -0.612 -45.112 1.00 85.44 95 TYR A CA 1
ATOM 747 C C . TYR A 1 95 ? 9.532 0.305 -46.329 1.00 85.44 95 TYR A C 1
ATOM 749 O O . TYR A 1 95 ? 8.466 0.799 -46.704 1.00 85.44 95 TYR A O 1
ATOM 757 N N . SER A 1 96 ? 10.685 0.544 -46.944 1.00 85.62 96 SER A N 1
ATOM 758 C CA . SER A 1 96 ? 10.802 1.375 -48.138 1.00 85.62 96 SER A CA 1
ATOM 759 C C . SER A 1 96 ? 11.938 0.883 -49.038 1.00 85.62 96 SER A C 1
ATOM 761 O O . SER A 1 96 ? 13.002 0.551 -48.514 1.00 85.62 96 SER A O 1
ATOM 763 N N . PRO A 1 97 ? 11.756 0.862 -50.369 1.00 89.31 97 PRO A N 1
ATOM 764 C CA . PRO A 1 97 ? 10.537 1.239 -51.094 1.00 89.31 97 PRO A CA 1
ATOM 765 C C . PRO A 1 97 ? 9.461 0.137 -51.082 1.00 89.31 97 PRO A C 1
ATOM 767 O O . PRO A 1 97 ? 9.749 -1.037 -50.864 1.00 89.31 97 PRO A O 1
ATOM 770 N N . LEU A 1 98 ? 8.205 0.512 -51.361 1.00 83.94 98 LEU A N 1
ATOM 771 C CA . LEU A 1 98 ? 7.064 -0.421 -51.426 1.00 83.94 98 LEU A CA 1
ATOM 772 C C . LEU A 1 98 ? 7.114 -1.375 -52.632 1.00 83.94 98 LEU A C 1
ATOM 774 O O . LEU A 1 98 ? 6.471 -2.422 -52.626 1.00 83.94 98 LEU A O 1
ATOM 778 N N . GLN A 1 99 ? 7.849 -1.000 -53.679 1.00 87.12 99 GLN A N 1
ATOM 779 C CA . GLN A 1 99 ? 8.033 -1.787 -54.898 1.00 87.12 99 GLN A CA 1
ATOM 780 C C . GLN A 1 99 ? 9.522 -1.825 -55.254 1.00 87.12 99 GLN A C 1
ATOM 782 O O . GLN A 1 99 ? 9.956 -1.080 -56.132 1.00 87.12 99 GLN A O 1
ATOM 787 N N . PRO A 1 100 ? 10.321 -2.634 -54.545 1.00 84.00 100 PRO A N 1
ATOM 788 C CA . PRO A 1 100 ? 11.755 -2.661 -54.759 1.00 84.00 100 PRO A CA 1
ATOM 789 C C . PRO A 1 100 ? 12.116 -3.35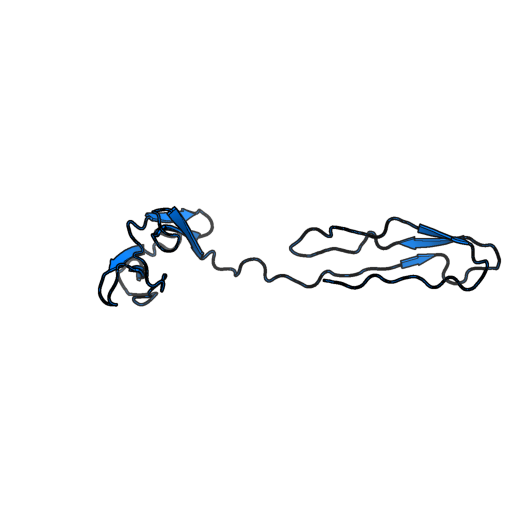8 -56.072 1.00 84.00 100 PRO A C 1
ATOM 791 O O . PRO A 1 100 ? 11.508 -4.366 -56.446 1.00 84.00 100 PRO A O 1
ATOM 794 N N . ILE A 1 101 ? 13.130 -2.841 -56.759 1.00 85.19 101 ILE A N 1
ATOM 795 C CA . ILE A 1 101 ? 13.687 -3.470 -57.963 1.00 85.19 101 ILE A CA 1
ATOM 796 C C . ILE A 1 101 ? 14.909 -4.331 -57.629 1.00 85.19 101 ILE A C 1
ATOM 798 O O . ILE A 1 101 ? 15.493 -4.2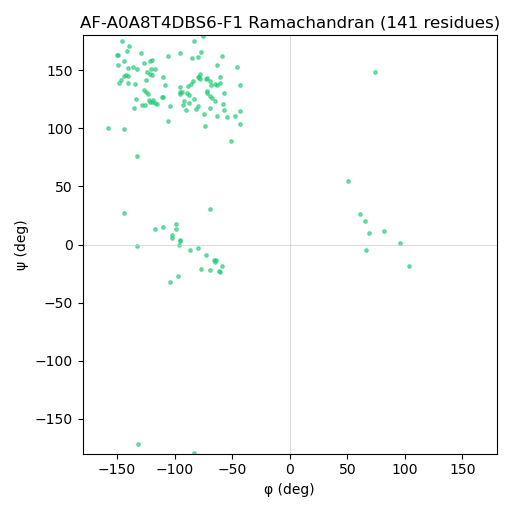46 -56.553 1.00 85.19 101 ILE A O 1
ATOM 802 N N . LEU A 1 102 ? 15.305 -5.192 -58.567 1.00 80.44 102 LEU A N 1
ATOM 803 C CA . LEU A 1 102 ? 16.435 -6.099 -58.385 1.00 80.44 102 LEU A CA 1
ATOM 804 C C . LEU A 1 102 ? 17.725 -5.329 -58.058 1.00 80.44 102 LEU A C 1
ATOM 806 O O . LEU A 1 102 ? 18.105 -4.422 -58.793 1.00 80.44 102 LEU A O 1
ATOM 810 N N . ALA A 1 103 ? 18.417 -5.765 -57.002 1.00 77.50 103 ALA A N 1
ATOM 811 C CA . ALA A 1 103 ? 19.624 -5.132 -56.458 1.00 77.50 103 ALA A CA 1
ATOM 812 C C . ALA A 1 103 ? 19.401 -3.765 -55.786 1.00 77.50 103 ALA A C 1
ATOM 814 O O . ALA A 1 103 ? 20.374 -3.110 -55.417 1.00 77.50 103 ALA A O 1
ATOM 815 N N . GLU A 1 104 ? 18.151 -3.355 -55.573 1.00 84.25 104 GLU A N 1
ATOM 816 C CA . GLU A 1 104 ? 17.833 -2.228 -54.705 1.00 84.25 104 GLU A CA 1
ATOM 817 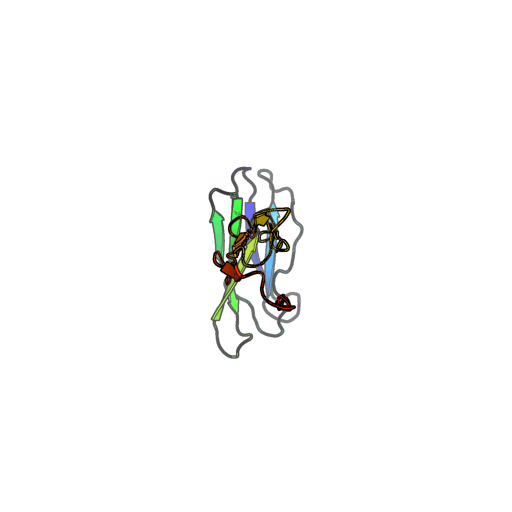C C . GLU A 1 104 ? 17.903 -2.640 -53.233 1.00 84.25 104 GLU A C 1
ATOM 819 O O . GLU A 1 104 ? 17.603 -3.781 -52.859 1.00 84.25 104 GLU A O 1
ATOM 824 N N . THR A 1 105 ? 18.310 -1.689 -52.401 1.00 80.75 105 THR A N 1
ATOM 825 C CA . THR A 1 105 ? 18.305 -1.821 -50.950 1.00 80.75 105 THR A CA 1
ATOM 826 C C . THR A 1 105 ? 16.918 -1.502 -50.409 1.00 80.75 105 THR A C 1
ATOM 828 O O . THR A 1 105 ? 16.406 -0.409 -50.640 1.00 80.75 105 THR A O 1
ATOM 831 N N . VAL A 1 106 ? 16.340 -2.423 -49.638 1.00 84.50 106 VAL A N 1
ATOM 832 C CA . VAL A 1 106 ? 15.127 -2.159 -48.856 1.00 84.50 106 VAL A CA 1
ATOM 833 C C . VAL A 1 106 ? 15.529 -1.778 -47.442 1.00 84.50 106 VAL A C 1
ATOM 835 O O . VAL A 1 106 ? 16.302 -2.491 -46.802 1.00 84.50 106 VAL A O 1
ATOM 838 N N . THR A 1 107 ? 14.991 -0.666 -46.961 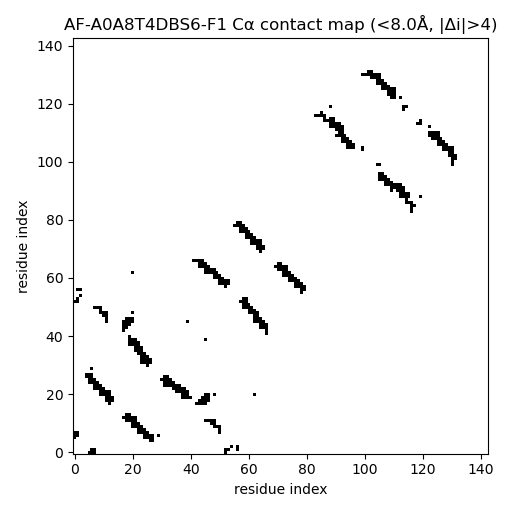1.00 82.12 107 THR A N 1
ATOM 839 C CA . THR A 1 107 ? 15.121 -0.208 -45.580 1.00 82.12 107 THR A CA 1
ATOM 840 C C . THR A 1 107 ? 13.915 -0.665 -44.781 1.00 82.12 107 THR A C 1
ATOM 842 O O . THR A 1 107 ? 12.779 -0.424 -45.192 1.00 82.12 107 THR A O 1
ATOM 845 N N . PHE A 1 108 ? 14.161 -1.256 -43.617 1.00 82.56 108 PHE A N 1
ATOM 846 C CA . PHE A 1 108 ? 13.142 -1.590 -42.628 1.00 82.56 108 PHE A CA 1
ATOM 847 C C . PHE A 1 108 ? 13.266 -0.656 -41.424 1.00 82.56 108 PHE A C 1
ATOM 849 O O . PHE A 1 108 ? 14.373 -0.359 -40.971 1.00 82.56 108 PHE A O 1
ATOM 856 N N . ASN A 1 109 ? 12.136 -0.172 -40.915 1.00 78.19 109 ASN A N 1
ATOM 857 C CA . ASN A 1 109 ? 12.093 0.749 -39.789 1.00 78.19 109 ASN A CA 1
ATOM 858 C C . 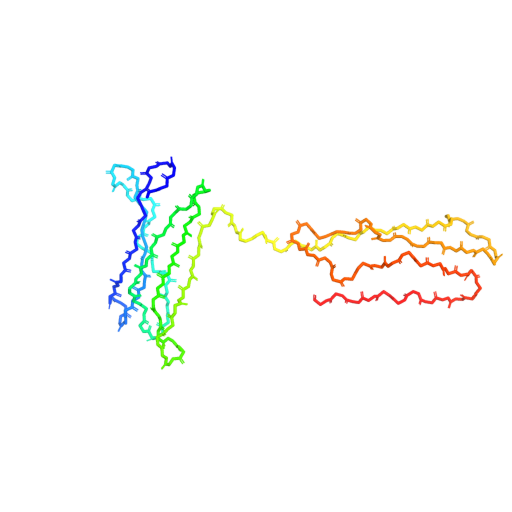ASN A 1 109 ? 11.015 0.316 -38.786 1.00 78.19 109 ASN A C 1
ATOM 860 O O . ASN A 1 109 ? 9.829 0.312 -39.113 1.00 78.19 109 ASN A O 1
ATOM 864 N N . ALA A 1 110 ? 11.453 -0.011 -37.567 1.00 80.25 110 ALA A N 1
ATOM 865 C CA . ALA A 1 110 ? 10.594 -0.335 -36.431 1.00 80.25 110 ALA A CA 1
ATOM 866 C C . ALA A 1 110 ? 10.742 0.651 -35.257 1.00 80.25 110 ALA A C 1
ATOM 868 O O . ALA A 1 110 ? 10.287 0.367 -34.150 1.00 80.25 110 ALA A O 1
ATOM 869 N N . THR A 1 111 ? 11.392 1.805 -35.466 1.00 81.62 111 THR A N 1
ATOM 870 C CA . THR A 1 111 ? 11.729 2.757 -34.391 1.00 81.62 111 THR A CA 1
ATOM 871 C C . THR A 1 111 ? 10.508 3.396 -33.738 1.00 81.62 111 THR A C 1
ATOM 873 O O . THR A 1 111 ? 10.646 4.046 -32.710 1.00 81.62 111 THR A O 1
ATOM 876 N N . ALA A 1 112 ? 9.334 3.266 -34.355 1.00 85.12 112 ALA A N 1
ATOM 877 C CA . ALA A 1 112 ? 8.066 3.736 -33.811 1.00 85.12 112 ALA A CA 1
ATOM 878 C C . ALA A 1 112 ? 7.385 2.707 -32.890 1.00 85.12 112 ALA A C 1
ATOM 880 O O . ALA A 1 112 ? 6.370 3.032 -32.284 1.00 85.12 112 ALA A O 1
ATOM 881 N N . SER A 1 113 ? 7.932 1.492 -32.760 1.00 84.88 113 SER A N 1
ATOM 882 C CA . SER A 1 113 ? 7.463 0.529 -31.760 1.00 84.88 113 SER A CA 1
ATOM 883 C C . SER A 1 113 ? 7.702 1.083 -30.356 1.00 84.88 113 SER A C 1
ATOM 885 O O . SER A 1 113 ? 8.770 1.636 -30.083 1.00 84.88 113 SER A O 1
ATOM 887 N N . TYR A 1 114 ? 6.728 0.929 -29.464 1.00 82.00 114 TYR A N 1
ATOM 888 C CA . TYR A 1 114 ? 6.826 1.429 -28.096 1.00 82.00 114 TYR A CA 1
ATOM 889 C C . TYR A 1 114 ? 6.048 0.555 -27.118 1.00 82.00 114 TYR A C 1
ATOM 891 O O . TYR A 1 114 ? 5.101 -0.142 -27.483 1.00 82.00 114 TYR A O 1
ATOM 899 N N . ASP A 1 115 ? 6.481 0.598 -25.867 1.00 79.81 115 ASP A N 1
ATOM 900 C CA . ASP A 1 115 ? 5.793 -0.013 -24.745 1.00 79.81 115 ASP A CA 1
ATOM 901 C C . ASP A 1 115 ? 5.107 1.117 -23.948 1.00 79.81 115 ASP A C 1
ATOM 903 O O . ASP A 1 115 ? 5.795 2.059 -23.541 1.00 79.81 115 ASP A O 1
ATOM 907 N N . PRO A 1 116 ? 3.766 1.117 -23.813 1.00 79.44 116 PRO A N 1
ATOM 908 C CA . PRO A 1 116 ? 3.037 2.160 -23.092 1.00 79.44 116 PRO A CA 1
ATOM 909 C C . PRO A 1 116 ? 3.402 2.299 -21.608 1.00 79.44 116 PRO A C 1
ATOM 911 O O . PRO A 1 116 ? 3.176 3.373 -21.046 1.00 79.44 116 PRO A O 1
ATOM 914 N N . ASP A 1 117 ? 3.930 1.249 -20.974 1.00 71.62 117 ASP A N 1
ATOM 915 C CA . ASP A 1 117 ? 4.232 1.241 -19.537 1.00 71.62 117 ASP A CA 1
ATOM 916 C C . ASP A 1 117 ? 5.619 0.708 -19.163 1.00 71.62 117 ASP A C 1
ATOM 918 O O . ASP A 1 117 ? 6.008 0.750 -17.991 1.00 71.62 117 ASP A O 1
ATOM 922 N N . GLY A 1 118 ? 6.397 0.289 -20.154 1.00 72.69 118 GLY A N 1
ATOM 923 C CA . GLY A 1 118 ? 7.735 -0.241 -19.965 1.00 72.69 118 GLY A CA 1
ATOM 924 C C . GLY A 1 118 ? 8.780 0.359 -20.897 1.00 72.69 118 GLY A C 1
ATOM 925 O O . GLY A 1 118 ? 8.574 1.330 -21.624 1.00 72.69 118 GLY A O 1
ATOM 926 N N . ASN A 1 119 ? 9.963 -0.247 -20.856 1.00 64.62 119 ASN A N 1
ATOM 927 C CA . ASN A 1 119 ? 11.026 0.016 -21.815 1.00 64.62 119 ASN A CA 1
ATOM 928 C C . ASN A 1 119 ? 11.191 -1.220 -22.700 1.00 64.62 119 ASN A C 1
ATOM 930 O O . ASN A 1 119 ? 11.450 -2.312 -22.196 1.00 64.62 119 ASN A O 1
ATOM 934 N N . ILE A 1 120 ? 11.143 -1.044 -24.021 1.00 61.62 120 ILE A N 1
ATOM 935 C CA . ILE A 1 120 ? 11.510 -2.105 -24.962 1.00 61.62 120 ILE A CA 1
ATOM 936 C C . ILE A 1 120 ? 13.027 -2.331 -24.869 1.00 61.62 120 ILE A C 1
ATOM 938 O O . ILE A 1 120 ? 13.818 -1.444 -25.188 1.00 61.62 120 ILE A O 1
ATOM 942 N N . THR A 1 121 ? 13.457 -3.528 -24.464 1.00 54.47 121 THR A N 1
ATOM 943 C CA . THR A 1 121 ? 14.885 -3.888 -24.327 1.00 54.47 121 THR A CA 1
ATOM 944 C C . THR A 1 121 ? 15.565 -4.255 -25.653 1.00 54.47 121 THR A C 1
ATOM 946 O O . THR A 1 121 ? 16.778 -4.456 -25.693 1.00 54.47 121 THR A O 1
ATOM 949 N N . GLY A 1 122 ? 14.814 -4.276 -26.758 1.00 56.25 122 GLY A N 1
ATOM 950 C CA . GLY A 1 122 ? 15.333 -4.416 -28.116 1.00 56.25 122 GLY A CA 1
ATOM 951 C C . GLY A 1 122 ? 14.360 -3.871 -29.159 1.00 56.25 122 GLY A C 1
ATOM 952 O O . GLY A 1 122 ? 13.405 -4.544 -29.531 1.00 56.25 122 GLY A O 1
ATOM 953 N N . ALA A 1 123 ? 14.608 -2.657 -29.649 1.00 52.59 123 ALA A N 1
ATOM 954 C CA . ALA A 1 123 ? 14.009 -2.172 -30.888 1.00 52.59 123 ALA A CA 1
ATOM 955 C C . ALA A 1 123 ? 14.916 -2.582 -32.057 1.00 52.59 123 ALA A C 1
ATOM 957 O O . ALA A 1 123 ? 16.139 -2.448 -31.961 1.00 52.59 123 ALA A O 1
ATOM 958 N N . LEU A 1 124 ? 14.342 -3.078 -33.159 1.00 52.66 124 LEU A N 1
ATOM 959 C CA . LEU A 1 124 ? 15.110 -3.284 -34.389 1.00 52.66 124 LEU A CA 1
ATOM 960 C C . LEU A 1 124 ? 15.721 -1.941 -34.811 1.00 52.66 124 LEU A C 1
ATOM 962 O O . LEU A 1 124 ? 15.007 -0.961 -35.041 1.00 52.66 124 LEU A O 1
ATOM 966 N N . ALA A 1 125 ? 17.049 -1.907 -34.905 1.00 53.81 125 ALA A N 1
ATOM 967 C CA . ALA A 1 125 ? 17.752 -0.827 -35.572 1.00 53.81 125 ALA A CA 1
ATOM 968 C C . ALA A 1 125 ? 17.361 -0.814 -37.057 1.00 53.81 125 ALA A C 1
ATOM 970 O O . ALA A 1 125 ? 16.964 -1.832 -37.620 1.00 53.81 125 ALA A O 1
ATOM 971 N N . MET A 1 126 ? 17.464 0.353 -37.690 1.00 55.03 126 MET A N 1
ATOM 972 C CA . MET A 1 126 ? 17.279 0.497 -39.131 1.00 55.03 126 MET A CA 1
ATOM 973 C C . MET A 1 126 ? 18.216 -0.470 -39.865 1.00 55.03 126 MET A C 1
ATOM 975 O O . MET A 1 126 ? 19.431 -0.273 -39.876 1.00 55.03 126 MET A O 1
ATOM 979 N N . GLU A 1 127 ? 17.652 -1.507 -40.475 1.00 62.59 127 GLU A N 1
ATOM 980 C CA . GLU A 1 127 ? 18.407 -2.494 -41.239 1.00 62.59 127 GLU A CA 1
ATOM 981 C C . GLU A 1 127 ? 18.111 -2.346 -42.727 1.00 62.59 127 GLU A C 1
ATOM 983 O O . GLU A 1 127 ? 17.000 -2.015 -43.150 1.00 62.59 127 GLU A O 1
ATOM 988 N N . THR A 1 128 ? 19.149 -2.570 -43.528 1.00 63.84 128 THR A N 1
ATOM 989 C CA . THR A 1 128 ? 19.090 -2.483 -44.982 1.00 63.84 128 THR A CA 1
ATOM 990 C C . THR A 1 128 ? 19.424 -3.841 -45.573 1.00 63.84 128 THR A C 1
ATOM 992 O O . THR A 1 128 ? 20.478 -4.405 -45.283 1.00 63.84 128 THR A O 1
ATOM 995 N N . VAL A 1 129 ? 18.526 -4.381 -46.395 1.00 67.88 129 VAL A N 1
ATOM 996 C CA . VAL A 1 129 ? 18.710 -5.695 -47.023 1.00 67.88 129 VAL A CA 1
ATOM 997 C C . VAL A 1 129 ? 18.709 -5.526 -48.543 1.00 67.88 129 VAL A C 1
ATOM 999 O O . VAL A 1 129 ? 17.734 -5.013 -49.099 1.00 67.88 129 VAL A O 1
ATOM 1002 N N . PRO A 1 130 ? 19.777 -5.942 -49.247 1.00 68.88 130 PRO A N 1
ATOM 1003 C CA . PRO A 1 130 ? 19.771 -6.003 -50.703 1.00 68.88 130 PRO A CA 1
ATOM 1004 C C . PRO A 1 130 ? 18.758 -7.043 -51.192 1.00 68.88 130 PRO A C 1
ATOM 1006 O O . PRO A 1 130 ? 18.714 -8.159 -50.678 1.00 68.88 130 PRO A O 1
ATOM 1009 N N . THR A 1 131 ? 18.005 -6.735 -52.246 1.00 61.41 131 THR A N 1
ATOM 1010 C CA . THR A 1 131 ? 17.006 -7.632 -52.879 1.00 61.41 131 THR A CA 1
ATOM 1011 C C . THR A 1 131 ? 17.587 -8.854 -53.619 1.00 61.41 131 THR A C 1
ATOM 1013 O O . THR A 1 131 ? 17.015 -9.351 -54.589 1.00 61.41 131 THR A O 1
ATOM 1016 N N . GLN A 1 132 ? 18.731 -9.381 -53.182 1.00 53.88 132 GLN A N 1
ATOM 1017 C CA . GLN A 1 132 ? 19.399 -10.528 -53.796 1.00 53.88 132 GLN A CA 1
ATOM 1018 C C . GLN A 1 132 ? 19.208 -11.786 -52.925 1.00 53.88 132 GLN A C 1
ATOM 1020 O O . GLN A 1 132 ? 19.846 -11.944 -51.887 1.00 53.88 132 GLN A O 1
ATOM 1025 N N . GLN A 1 133 ? 18.343 -12.684 -53.419 1.00 48.59 133 GLN A N 1
ATOM 1026 C CA . GLN A 1 133 ? 17.931 -13.999 -52.887 1.00 48.59 133 GLN A CA 1
ATOM 1027 C C . GLN A 1 133 ? 16.992 -14.004 -51.671 1.00 48.59 133 GLN A C 1
ATOM 1029 O O . GLN A 1 133 ? 17.010 -13.103 -50.850 1.00 48.59 133 GLN A O 1
ATOM 1034 N N . ASN A 1 134 ? 16.142 -15.040 -51.594 1.00 49.31 134 ASN A N 1
ATOM 10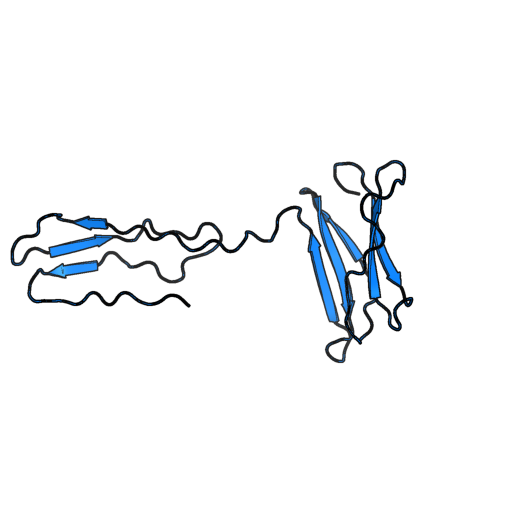35 C CA . ASN A 1 134 ? 15.163 -15.300 -50.530 1.00 49.31 134 ASN A CA 1
ATOM 1036 C C . ASN A 1 134 ? 15.802 -15.232 -49.131 1.00 49.31 134 ASN A C 1
ATOM 1038 O O . ASN A 1 134 ? 16.232 -16.252 -48.590 1.00 49.31 134 ASN A O 1
ATOM 1042 N N . GLN A 1 135 ? 15.830 -14.050 -48.524 1.00 50.72 135 GLN A N 1
ATOM 1043 C CA . GLN A 1 135 ? 16.234 -13.889 -47.134 1.00 50.72 135 GLN A CA 1
ATOM 1044 C C . GLN A 1 135 ? 14.989 -14.023 -46.258 1.00 50.72 135 GLN A C 1
ATOM 1046 O O . GLN A 1 135 ? 14.031 -13.258 -46.370 1.00 50.72 135 GLN A O 1
ATOM 1051 N N . ARG A 1 136 ? 14.968 -15.061 -45.417 1.00 49.97 136 ARG A N 1
ATOM 1052 C CA . ARG A 1 136 ? 13.953 -15.226 -44.375 1.00 49.97 136 ARG A CA 1
ATOM 1053 C C . ARG A 1 136 ? 14.262 -14.231 -43.262 1.00 49.97 136 ARG A C 1
ATOM 1055 O O . ARG A 1 136 ? 15.259 -14.400 -42.566 1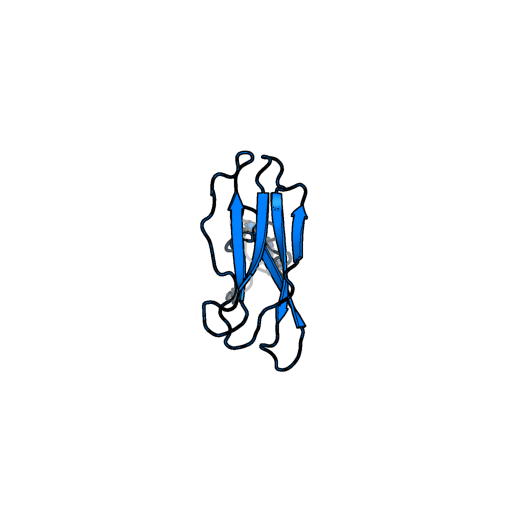.00 49.97 136 ARG A O 1
ATOM 1062 N N . LEU A 1 137 ? 13.397 -13.236 -43.086 1.00 50.78 137 LEU A N 1
ATOM 1063 C CA . LEU A 1 137 ? 13.404 -12.384 -41.901 1.00 50.78 137 LEU A CA 1
ATOM 1064 C C . LEU A 1 137 ? 13.097 -13.269 -40.679 1.00 50.78 137 LEU A C 1
ATOM 1066 O O . LEU A 1 137 ? 11.997 -13.814 -40.569 1.00 50.78 137 LEU A O 1
ATOM 1070 N N . HIS A 1 138 ? 14.085 -13.479 -39.806 1.00 45.88 138 HIS A N 1
ATOM 1071 C CA . HIS A 1 138 ? 13.876 -14.131 -38.513 1.00 45.88 138 HIS A CA 1
ATOM 1072 C C . HIS A 1 138 ? 13.156 -13.136 -37.600 1.00 45.88 138 HIS A C 1
ATOM 1074 O O . HIS A 1 138 ? 13.769 -12.209 -37.081 1.00 45.88 138 HIS A O 1
ATOM 1080 N N . ILE A 1 139 ? 11.847 -13.309 -37.430 1.00 48.38 139 ILE A N 1
ATOM 1081 C CA . ILE A 1 139 ? 11.069 -12.563 -36.438 1.00 48.38 139 ILE A CA 1
ATOM 1082 C C . ILE A 1 139 ? 11.280 -13.275 -35.096 1.00 48.38 139 ILE A C 1
ATOM 1084 O O . ILE A 1 139 ? 10.953 -14.456 -34.971 1.00 48.38 139 ILE A O 1
ATOM 1088 N N . LEU A 1 140 ? 11.893 -12.591 -34.126 1.00 41.94 140 LEU A N 1
ATOM 1089 C CA . LEU A 1 140 ? 12.112 -13.126 -32.780 1.00 41.94 140 LEU A CA 1
ATOM 1090 C C . LEU A 1 140 ? 10.788 -13.199 -32.004 1.00 41.94 140 LEU A C 1
ATOM 1092 O O . LEU A 1 140 ? 9.914 -12.348 -32.139 1.00 41.94 140 LEU A O 1
ATOM 1096 N N . THR A 1 141 ? 10.660 -14.254 -31.207 1.00 41.41 141 THR A N 1
ATOM 1097 C CA . THR A 1 141 ? 9.545 -14.551 -30.302 1.00 41.41 141 THR A CA 1
ATOM 1098 C C . THR A 1 141 ? 9.621 -13.737 -29.010 1.00 41.41 141 THR A C 1
ATOM 1100 O O . THR A 1 141 ? 10.710 -13.545 -28.474 1.00 41.41 141 THR A O 1
ATOM 1103 N N . PHE A 1 142 ? 8.461 -13.337 -28.490 1.00 38.88 142 PHE A N 1
ATOM 1104 C CA . PHE A 1 142 ? 8.291 -12.651 -27.204 1.00 38.88 142 PHE A CA 1
ATOM 1105 C C . PHE A 1 142 ? 8.393 -13.652 -26.030 1.00 38.88 142 PHE A C 1
ATOM 1107 O O . PHE A 1 142 ? 7.942 -14.793 -26.170 1.00 38.88 142 PHE A O 1
ATOM 1114 N N . GLN A 1 143 ? 9.003 -13.245 -24.911 1.00 45.06 143 GLN A N 1
ATOM 1115 C CA . GLN A 1 143 ? 8.947 -13.931 -23.607 1.00 45.06 143 GLN A CA 1
ATOM 1116 C C . GLN A 1 143 ? 8.041 -13.127 -22.684 1.00 45.06 143 GLN A C 1
ATOM 1118 O O . GLN A 1 143 ? 8.175 -11.884 -22.719 1.00 45.06 143 GLN A O 1
#

Foldseek 3Di:
DAPQQKDKDWAWDCPPPATFIWIWIAHNVRHTPGPTGTDDDAPWHWADKDWDADNQRKIKIWTWTCRVPHTDIDIDIDRVDDLPPFDPKAWDKDKPDPDDDAQDKIWIDGPPTGGPRDGDPDDDDTDIDTPPDDDDDPDDDDD